Protein AF-G4YIK2-F1 (afdb_monomer)

Foldseek 3Di:
DVVVVVLVVCCVPPVPVSVVVVVVVCVVCCCVPVLVVCVVVVHDPCVPVDDPQPPVRPDPPPPPPDDDD

Solvent-accessible surface area (backbone atoms only — not comparable to full-atom values): 4416 Å² total; per-residue (Å²): 118,66,66,62,54,52,52,52,54,44,45,76,73,42,42,67,60,52,50,50,52,51,52,50,54,48,62,71,45,40,66,77,54,51,48,61,54,35,50,78,71,72,44,92,56,54,93,78,74,46,83,87,67,53,78,91,70,52,73,82,62,67,97,68,63,75,82,84,127

Organism: Phytophthora sojae (strain P6497) (NCBI:txid1094619)

pLDDT: mean 82.07, std 14.49, range [40.84, 97.38]

Sequence (69 aa):
MVLGKFIRHYLDREPMVVVSCAIGAVAVSLPLVVVPIRRSMGLPTDQYDGPIIPDSIKKSRGHLATPEQ

Nearest PDB structures (foldseek):
  8ugr-assembly1_1b  TM=4.554E-01  e=2.056E-01  Sus scrofa
  8ugn-assembly1_5b  TM=4.706E-01  e=2.729E-01  Sus scrofa

Radius of gyration: 21.53 Å; Cα contacts (8 Å, |Δi|>4): 15; chains: 1; bounding box: 49×24×46 Å

Secondary structure (DSSP, 8-state):
-HHHHHHHHHHHH-HHHHHHHHHHHHHHHHHHHHHHHHHHTT---HHHH-----TTTS---GGG-PPP-

Mean predicted aligned error: 11.42 Å

Structure (mmCIF, N/CA/C/O backbone):
data_AF-G4YIK2-F1
#
_entry.id   AF-G4YIK2-F1
#
loop_
_atom_site.group_PDB
_atom_site.id
_atom_site.type_symbol
_atom_site.label_atom_id
_atom_site.label_alt_id
_atom_site.label_comp_id
_atom_site.label_asym_id
_atom_site.label_entity_id
_atom_site.label_seq_id
_atom_site.pdbx_PDB_ins_code
_atom_site.Cartn_x
_atom_site.Cartn_y
_atom_site.Cartn_z
_atom_site.occupancy
_atom_site.B_iso_or_equiv
_atom_site.auth_seq_id
_atom_site.auth_comp_id
_atom_site.auth_asym_id
_atom_site.auth_atom_id
_atom_site.pdbx_PDB_model_num
ATOM 1 N N . MET A 1 1 ? -13.058 -16.289 14.044 1.00 62.47 1 MET A N 1
ATOM 2 C CA . MET A 1 1 ? -13.966 -15.469 14.887 1.00 62.47 1 MET A CA 1
ATOM 3 C C . MET A 1 1 ? -13.250 -14.681 15.996 1.00 62.47 1 MET A C 1
ATOM 5 O O . MET A 1 1 ? -13.754 -13.637 16.384 1.00 62.47 1 MET A O 1
ATOM 9 N N . VAL A 1 2 ? -12.078 -15.123 16.479 1.00 79.25 2 VAL A N 1
ATOM 10 C CA . VAL A 1 2 ? -11.285 -14.409 17.507 1.00 79.25 2 VAL A CA 1
ATOM 11 C C . VAL A 1 2 ? -10.676 -13.103 16.976 1.00 79.25 2 VAL A C 1
ATOM 13 O O . VAL A 1 2 ? -10.817 -12.062 17.607 1.00 79.25 2 VAL A O 1
ATOM 16 N N . LEU A 1 3 ? -10.098 -13.129 15.770 1.00 84.31 3 LEU A N 1
ATOM 17 C CA . LEU A 1 3 ? -9.451 -11.957 15.169 1.00 84.31 3 LEU A CA 1
ATOM 18 C C . LEU A 1 3 ? -10.425 -10.795 14.909 1.00 84.31 3 LEU A C 1
ATOM 20 O O . LEU A 1 3 ? -10.111 -9.652 15.207 1.00 84.31 3 LEU A O 1
ATOM 24 N N . GLY A 1 4 ? -11.635 -11.078 14.420 1.00 84.94 4 GLY A N 1
ATOM 25 C CA . GLY A 1 4 ? -12.645 -10.037 14.190 1.00 84.94 4 GLY A CA 1
ATOM 26 C C . GLY A 1 4 ? -13.104 -9.356 15.483 1.00 84.94 4 GLY A C 1
ATOM 27 O O . GLY A 1 4 ? -13.295 -8.144 15.503 1.00 84.94 4 GLY A O 1
ATOM 28 N N . LYS A 1 5 ? -13.219 -10.114 16.585 1.00 86.62 5 LYS A N 1
ATOM 29 C CA . LYS A 1 5 ? -13.523 -9.552 17.911 1.00 86.62 5 LYS A CA 1
ATOM 30 C C . LYS A 1 5 ? -12.366 -8.699 18.438 1.00 86.62 5 LYS A C 1
ATOM 32 O O . LYS A 1 5 ? -12.619 -7.641 18.998 1.00 86.62 5 LYS A O 1
ATOM 37 N N . PHE A 1 6 ? -11.124 -9.130 18.211 1.00 83.50 6 PHE A N 1
ATOM 38 C CA . PHE A 1 6 ? -9.919 -8.375 18.563 1.00 83.50 6 PHE A CA 1
ATOM 39 C C . PHE A 1 6 ? -9.825 -7.050 17.792 1.00 83.50 6 PHE A C 1
ATOM 41 O O . PHE A 1 6 ? -9.690 -5.996 18.403 1.00 83.50 6 PHE A O 1
ATOM 48 N N . ILE A 1 7 ? -9.983 -7.081 16.466 1.00 86.31 7 ILE A N 1
ATOM 49 C CA . ILE A 1 7 ? -9.934 -5.875 15.626 1.00 86.31 7 ILE A CA 1
ATOM 50 C C . ILE A 1 7 ? -11.049 -4.902 16.016 1.00 86.31 7 ILE A C 1
ATOM 52 O O . ILE A 1 7 ? -10.780 -3.722 16.213 1.00 86.31 7 ILE A O 1
ATOM 56 N N . ARG A 1 8 ? -12.284 -5.391 16.192 1.00 89.81 8 ARG A N 1
ATOM 57 C CA . ARG A 1 8 ? -13.405 -4.549 16.633 1.00 89.81 8 ARG A CA 1
ATOM 58 C C . ARG A 1 8 ? -13.125 -3.889 17.983 1.00 89.81 8 ARG A C 1
ATOM 60 O O . ARG A 1 8 ? -13.336 -2.695 18.128 1.00 89.81 8 ARG A O 1
ATO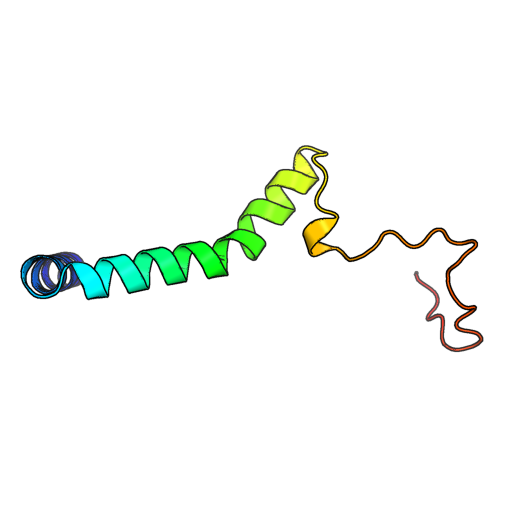M 67 N N . HIS A 1 9 ? -12.594 -4.646 18.940 1.00 90.88 9 HIS A N 1
ATOM 68 C CA . HIS A 1 9 ? -12.261 -4.130 20.264 1.00 90.88 9 HIS A CA 1
ATOM 69 C C . HIS A 1 9 ? -11.258 -2.966 20.225 1.00 90.88 9 HIS A C 1
ATOM 71 O O . HIS A 1 9 ? -11.444 -1.974 20.927 1.00 90.88 9 HIS A O 1
ATOM 77 N N . TYR A 1 10 ? -10.210 -3.074 19.404 1.00 88.50 10 TYR A N 1
ATOM 78 C CA . TYR A 1 10 ? -9.204 -2.016 19.267 1.00 88.50 10 TYR A CA 1
ATOM 79 C C . TYR A 1 10 ? -9.682 -0.842 18.413 1.00 88.50 10 TYR A C 1
ATOM 81 O O . TYR A 1 10 ? -9.337 0.295 18.717 1.00 88.50 10 TYR A O 1
ATOM 89 N N . LEU A 1 11 ? -10.516 -1.087 17.398 1.00 91.44 11 LEU A N 1
ATOM 90 C CA . LEU A 1 11 ? -11.160 -0.015 16.635 1.00 91.44 11 LEU A CA 1
ATOM 91 C C . LEU A 1 11 ? -12.068 0.847 17.517 1.00 91.44 11 LEU A C 1
ATOM 93 O O . LEU A 1 11 ? -12.066 2.064 17.366 1.00 91.44 11 LEU A O 1
ATOM 97 N N . ASP A 1 12 ? -12.801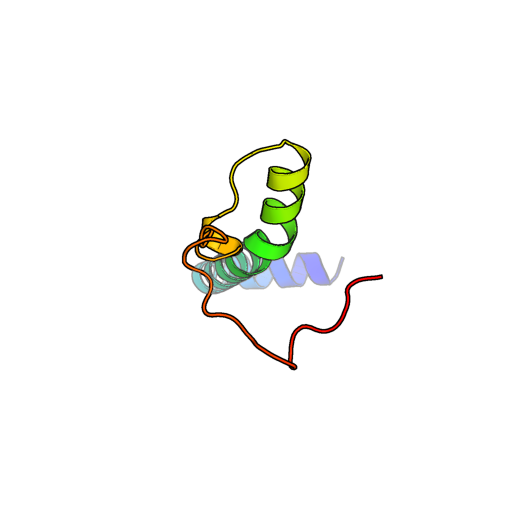 0.236 18.449 1.00 93.44 12 ASP A N 1
ATOM 98 C CA . ASP A 1 12 ? -13.709 0.964 19.341 1.00 93.44 12 ASP A CA 1
ATOM 99 C C . ASP A 1 12 ? -12.954 1.792 20.405 1.00 93.44 12 ASP A C 1
ATOM 101 O O . ASP A 1 12 ? -13.465 2.813 20.863 1.00 93.44 12 ASP A O 1
ATOM 105 N N . ARG A 1 13 ? -11.743 1.377 20.815 1.00 94.38 13 ARG A N 1
ATOM 106 C CA . ARG A 1 13 ? -10.962 2.051 21.875 1.00 94.38 13 ARG A CA 1
ATOM 107 C C . ARG A 1 13 ? -9.906 3.020 21.364 1.00 94.38 13 ARG A C 1
ATOM 109 O O . ARG A 1 13 ? -9.738 4.092 21.936 1.00 94.38 13 ARG A O 1
ATOM 116 N N . GLU A 1 14 ? -9.186 2.642 20.316 1.00 94.75 14 GLU A N 1
ATOM 117 C CA . GLU A 1 14 ? -8.051 3.395 19.778 1.00 94.75 14 GLU A CA 1
ATOM 118 C C . GLU A 1 14 ? -8.142 3.485 18.243 1.00 94.75 14 GLU A C 1
ATOM 120 O O . GLU A 1 14 ? -7.237 3.044 17.525 1.00 94.75 14 GLU A O 1
ATOM 125 N N . PRO A 1 15 ? -9.229 4.074 17.702 1.00 91.19 15 PRO A N 1
ATOM 126 C CA . PRO A 1 15 ? -9.500 4.069 16.264 1.00 91.19 15 PRO A CA 1
ATOM 127 C C . PRO A 1 15 ? -8.361 4.698 15.461 1.00 91.19 15 PRO A C 1
ATOM 129 O O . PRO A 1 15 ? -7.972 4.181 14.416 1.00 91.19 15 PRO A O 1
ATOM 132 N N . MET A 1 16 ? -7.778 5.785 15.974 1.00 95.31 16 MET A N 1
ATOM 133 C CA . MET A 1 16 ? -6.696 6.491 15.291 1.00 95.31 16 MET A CA 1
ATOM 134 C C . MET A 1 16 ? -5.431 5.647 15.160 1.00 95.31 16 MET A C 1
ATOM 136 O O . MET A 1 16 ? -4.775 5.712 14.122 1.00 95.31 16 MET A O 1
ATOM 140 N N . VAL A 1 17 ? -5.098 4.833 16.166 1.00 93.25 17 VAL A N 1
ATOM 141 C CA . VAL A 1 17 ? -3.917 3.957 16.123 1.00 93.25 17 VAL A CA 1
ATOM 142 C C . VAL A 1 17 ? -4.123 2.875 15.070 1.00 93.25 17 VAL A C 1
ATOM 144 O O . VAL A 1 17 ? -3.288 2.711 14.181 1.00 93.25 17 VAL A O 1
ATOM 147 N N . VAL A 1 18 ? -5.273 2.195 15.108 1.00 93.19 18 VAL A N 1
ATOM 148 C CA . VAL A 1 18 ? -5.589 1.117 14.161 1.00 93.19 18 VAL A CA 1
ATOM 149 C C . VAL A 1 18 ? -5.609 1.628 12.722 1.00 93.19 18 VAL A C 1
ATOM 151 O O . VAL A 1 18 ? -4.997 1.017 11.845 1.00 93.19 18 VAL A O 1
ATOM 154 N N . VAL A 1 19 ? -6.262 2.766 12.474 1.00 94.62 19 VAL A N 1
ATOM 155 C CA . VAL A 1 19 ? -6.322 3.372 11.137 1.00 94.62 19 VAL A CA 1
ATOM 156 C C . VAL A 1 19 ? -4.937 3.825 10.676 1.00 94.62 19 VAL A C 1
ATOM 158 O O . VAL A 1 19 ? -4.577 3.570 9.530 1.00 94.62 19 VAL A O 1
ATOM 161 N N . SER A 1 20 ? -4.123 4.420 11.552 1.00 95.75 20 SER A N 1
ATOM 162 C CA . SER A 1 20 ? -2.756 4.836 11.198 1.00 95.75 20 SER A CA 1
ATOM 163 C C . SER A 1 20 ? -1.879 3.642 10.819 1.00 95.75 20 SER A C 1
ATOM 165 O O . SER A 1 20 ? -1.192 3.682 9.798 1.00 95.75 20 SER A O 1
ATOM 167 N N . CYS A 1 21 ? -1.945 2.549 11.587 1.00 94.81 21 CYS A N 1
ATOM 168 C CA . CYS A 1 21 ? -1.241 1.310 11.260 1.00 94.81 21 CYS A CA 1
ATOM 169 C C . CYS A 1 21 ? -1.740 0.701 9.945 1.00 94.81 21 CYS A C 1
ATOM 171 O O . CYS A 1 21 ? -0.926 0.251 9.140 1.00 94.81 21 CYS A O 1
ATOM 173 N N . ALA A 1 22 ? -3.052 0.713 9.698 1.00 94.38 22 ALA A N 1
ATOM 174 C CA . ALA A 1 22 ? -3.627 0.211 8.455 1.00 94.38 22 ALA A CA 1
ATOM 175 C C . ALA A 1 22 ? -3.170 1.036 7.242 1.00 94.38 22 ALA A C 1
ATOM 177 O O . ALA A 1 22 ? -2.710 0.463 6.256 1.00 94.38 22 ALA A O 1
ATOM 178 N N . ILE A 1 23 ? -3.224 2.370 7.326 1.00 97.12 23 ILE A N 1
ATOM 179 C CA . ILE A 1 23 ? -2.740 3.271 6.270 1.00 97.12 23 ILE A CA 1
ATOM 180 C C . ILE A 1 23 ? -1.246 3.050 6.030 1.00 97.12 23 ILE A C 1
ATOM 182 O O . ILE A 1 23 ? -0.833 2.916 4.880 1.00 97.12 23 ILE A O 1
ATOM 186 N N . GLY A 1 24 ? -0.445 2.959 7.095 1.00 97.38 24 GLY A N 1
ATOM 187 C CA . GLY A 1 24 ? 0.985 2.677 6.993 1.00 97.38 24 GLY A CA 1
ATOM 188 C C . GLY A 1 24 ? 1.261 1.350 6.288 1.00 97.38 24 GLY A C 1
ATOM 189 O O . GLY A 1 24 ? 2.040 1.316 5.339 1.00 97.38 24 GLY A O 1
ATOM 190 N N . ALA A 1 25 ? 0.572 0.277 6.688 1.00 96.56 25 ALA A N 1
ATOM 191 C CA . 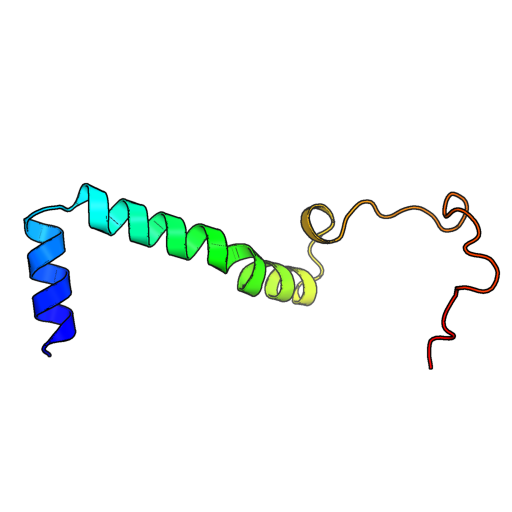ALA A 1 25 ? 0.704 -1.047 6.081 1.00 96.56 25 ALA A CA 1
ATOM 192 C C . ALA A 1 25 ? 0.307 -1.057 4.593 1.00 96.56 25 ALA A C 1
ATOM 194 O O . ALA A 1 25 ? 0.988 -1.672 3.768 1.00 96.56 25 ALA A O 1
ATOM 195 N N . VAL A 1 26 ? -0.761 -0.344 4.224 1.00 96.88 26 VAL A N 1
ATOM 196 C CA . VAL A 1 26 ? -1.150 -0.169 2.818 1.00 96.88 26 VAL A CA 1
ATOM 197 C C . VAL A 1 26 ? -0.070 0.609 2.068 1.00 96.88 26 VAL A C 1
ATOM 199 O O . VAL A 1 26 ? 0.422 0.137 1.049 1.00 96.88 26 VAL A O 1
ATOM 202 N N . ALA A 1 27 ? 0.371 1.754 2.588 1.00 95.69 27 ALA A N 1
ATOM 203 C CA . ALA A 1 27 ? 1.354 2.605 1.924 1.00 95.69 27 ALA A CA 1
ATOM 204 C C . ALA A 1 27 ? 2.672 1.874 1.620 1.00 95.69 27 ALA A C 1
ATOM 206 O O . ALA A 1 27 ? 3.184 1.983 0.507 1.00 95.69 27 ALA A O 1
ATOM 207 N N . VAL A 1 28 ? 3.194 1.089 2.568 1.00 95.81 28 VAL A N 1
ATOM 208 C CA . VAL A 1 28 ? 4.446 0.335 2.364 1.00 95.81 28 VAL A CA 1
ATOM 209 C C . VAL A 1 28 ? 4.281 -0.867 1.432 1.00 95.81 28 VAL A C 1
ATOM 211 O O . VAL A 1 28 ? 5.247 -1.276 0.795 1.00 95.81 28 VAL A O 1
ATOM 214 N N . SER A 1 29 ? 3.073 -1.429 1.322 1.00 96.31 29 SER A N 1
ATOM 215 C CA . SER A 1 29 ? 2.798 -2.562 0.427 1.00 96.31 29 SER A CA 1
ATOM 216 C C . SER A 1 29 ? 2.442 -2.135 -1.000 1.00 96.31 29 SER A C 1
ATOM 218 O O . SER A 1 29 ? 2.629 -2.923 -1.929 1.00 96.31 29 SER A O 1
ATOM 220 N N . LEU A 1 30 ? 1.999 -0.889 -1.210 1.00 94.69 30 LEU A N 1
ATOM 221 C CA . LEU A 1 30 ? 1.634 -0.371 -2.532 1.00 94.69 30 LEU A CA 1
ATOM 222 C C . LEU A 1 30 ? 2.743 -0.551 -3.586 1.00 94.69 30 LEU A C 1
ATOM 224 O O . LEU A 1 30 ? 2.419 -1.074 -4.651 1.00 94.69 30 LEU A O 1
ATOM 228 N N . PRO A 1 31 ? 4.029 -0.209 -3.355 1.00 91.69 31 PRO A N 1
ATOM 229 C CA . PRO A 1 31 ? 5.066 -0.393 -4.372 1.00 91.69 31 PRO A CA 1
ATOM 230 C C . PRO A 1 31 ? 5.252 -1.852 -4.803 1.00 91.69 31 PRO A C 1
ATOM 232 O O . PRO A 1 31 ? 5.554 -2.110 -5.963 1.00 91.69 31 PRO A O 1
ATOM 235 N N . LEU A 1 32 ? 5.022 -2.812 -3.901 1.00 92.88 32 LEU A N 1
ATOM 236 C CA . LEU A 1 32 ? 5.185 -4.239 -4.191 1.00 92.88 32 LEU A CA 1
ATOM 237 C C . LEU A 1 32 ? 4.078 -4.787 -5.100 1.00 92.88 32 LEU A C 1
ATOM 239 O O . LEU A 1 32 ? 4.316 -5.733 -5.844 1.00 92.88 32 LEU A O 1
ATOM 243 N N . VAL A 1 33 ? 2.877 -4.204 -5.047 1.00 94.88 33 VAL A N 1
ATOM 244 C CA . VAL A 1 33 ? 1.700 -4.705 -5.778 1.00 94.88 33 VAL 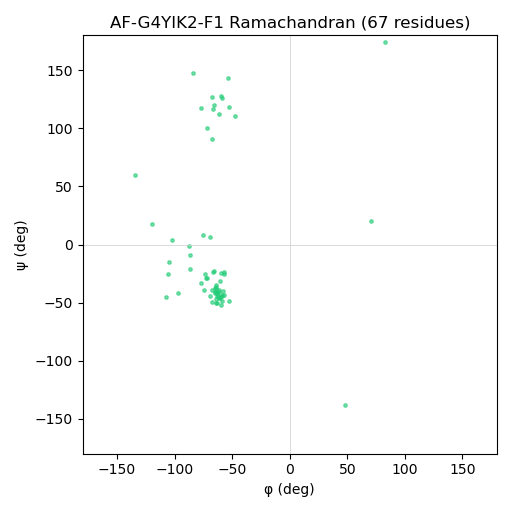A CA 1
ATOM 245 C C . VAL A 1 33 ? 1.343 -3.809 -6.962 1.00 94.88 33 VAL A C 1
ATOM 247 O O . VAL A 1 33 ? 1.101 -4.290 -8.066 1.00 94.88 33 VAL A O 1
ATOM 250 N N . VAL A 1 34 ? 1.329 -2.492 -6.769 1.00 93.31 34 VAL A N 1
ATOM 251 C CA . VAL A 1 34 ? 0.866 -1.535 -7.782 1.00 93.31 34 VAL A CA 1
ATOM 252 C C . VAL A 1 34 ? 1.878 -1.366 -8.906 1.00 93.31 34 VAL A C 1
ATOM 254 O O . VAL A 1 34 ? 1.477 -1.281 -10.062 1.00 93.31 34 VAL A O 1
ATOM 257 N N . VAL A 1 35 ? 3.178 -1.344 -8.612 1.00 92.88 35 VAL A N 1
ATOM 258 C CA . VAL A 1 35 ? 4.213 -1.197 -9.646 1.00 92.88 35 VAL A CA 1
ATOM 259 C C . VAL A 1 35 ? 4.162 -2.327 -10.683 1.00 92.88 35 VAL A C 1
ATOM 261 O O . VAL A 1 35 ? 4.055 -2.003 -11.868 1.00 92.88 35 VAL A O 1
ATOM 264 N N . PRO A 1 36 ? 4.166 -3.627 -10.317 1.00 92.12 36 PRO A N 1
ATOM 265 C CA . PRO A 1 36 ? 4.090 -4.692 -11.317 1.00 92.12 36 PRO A 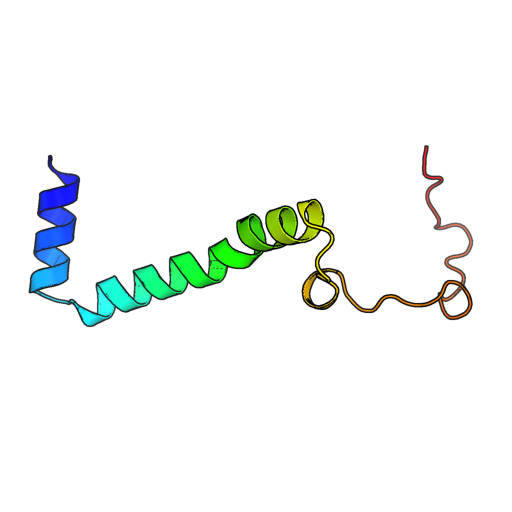CA 1
ATOM 266 C C . PRO A 1 36 ? 2.770 -4.685 -12.102 1.00 92.12 36 PRO A C 1
ATOM 268 O O . PRO A 1 36 ? 2.793 -4.932 -13.305 1.00 92.12 36 PRO A O 1
ATOM 271 N N . ILE A 1 37 ? 1.641 -4.330 -11.472 1.00 95.19 37 ILE A N 1
ATOM 272 C CA . ILE A 1 37 ? 0.355 -4.161 -12.176 1.00 95.19 37 ILE A CA 1
ATOM 273 C C . ILE A 1 37 ? 0.439 -3.017 -13.194 1.00 95.19 37 ILE A C 1
ATOM 275 O O . ILE A 1 37 ? 0.009 -3.154 -14.334 1.00 95.19 37 ILE A O 1
ATOM 279 N N . ARG A 1 38 ? 1.025 -1.877 -12.819 1.00 93.81 38 ARG A N 1
ATOM 280 C CA . ARG A 1 38 ? 1.186 -0.742 -13.738 1.00 93.81 38 ARG A CA 1
ATOM 281 C C . ARG A 1 38 ? 2.097 -1.096 -14.913 1.00 93.81 38 ARG A C 1
ATOM 283 O O . ARG A 1 38 ? 1.782 -0.724 -16.040 1.00 93.81 38 ARG A O 1
ATOM 290 N N . ARG A 1 39 ? 3.162 -1.870 -14.677 1.00 89.56 39 ARG A N 1
ATOM 291 C CA . ARG A 1 39 ? 4.045 -2.369 -15.743 1.00 89.56 39 ARG A CA 1
ATOM 292 C C . ARG A 1 39 ? 3.337 -3.321 -16.697 1.00 89.56 39 ARG A C 1
ATOM 294 O O . ARG A 1 39 ? 3.518 -3.186 -17.902 1.00 89.56 39 ARG A O 1
ATOM 301 N N . SER A 1 40 ? 2.508 -4.240 -16.197 1.00 92.38 40 SER A N 1
ATOM 302 C CA . SER A 1 40 ? 1.761 -5.158 -17.071 1.00 92.38 40 SER A CA 1
ATOM 303 C C . SER A 1 40 ? 0.734 -4.436 -17.951 1.00 92.38 40 SER A C 1
ATOM 305 O O . SER A 1 40 ? 0.392 -4.930 -19.021 1.00 92.38 40 SER A O 1
ATOM 307 N N . MET A 1 41 ? 0.296 -3.242 -17.542 1.00 94.31 41 MET A N 1
ATOM 308 C CA . MET A 1 41 ? -0.560 -2.347 -18.329 1.00 94.31 41 MET A CA 1
ATOM 309 C C . MET A 1 41 ? 0.216 -1.397 -19.260 1.00 94.31 41 MET A C 1
ATOM 311 O O . MET A 1 41 ? -0.405 -0.589 -19.948 1.00 94.31 41 MET A O 1
ATOM 315 N N . GLY A 1 42 ? 1.553 -1.438 -19.264 1.00 8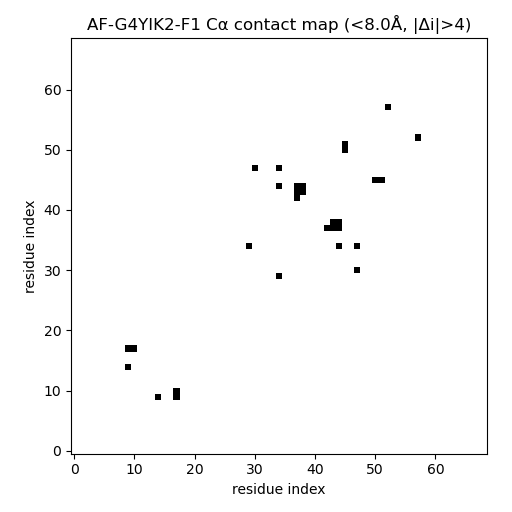9.12 42 GLY A N 1
ATOM 316 C CA . GLY A 1 42 ? 2.389 -0.515 -20.041 1.00 89.12 42 GLY A CA 1
ATOM 317 C C . GLY A 1 42 ? 2.399 0.928 -19.518 1.00 89.12 42 GLY A C 1
ATOM 318 O O . GLY A 1 42 ? 2.716 1.848 -20.268 1.00 89.12 42 GLY A O 1
ATOM 319 N N . LEU A 1 43 ? 2.035 1.155 -18.250 1.00 88.00 43 LEU A N 1
ATOM 320 C CA . LEU A 1 43 ? 2.052 2.482 -17.629 1.00 88.00 43 LEU A CA 1
ATOM 321 C C . LEU A 1 43 ? 3.456 2.827 -17.097 1.00 88.00 43 LEU A C 1
ATOM 323 O O . LEU A 1 43 ? 4.152 1.941 -16.600 1.00 88.00 43 LEU A O 1
ATOM 327 N N . PRO A 1 44 ? 3.860 4.111 -17.111 1.00 84.25 44 PRO A N 1
ATOM 328 C CA . PRO A 1 44 ? 5.206 4.523 -16.705 1.00 84.25 44 PRO A CA 1
ATOM 329 C C . PRO A 1 44 ? 5.449 4.321 -15.201 1.00 84.25 44 PRO A C 1
ATOM 331 O O . PRO A 1 44 ? 4.687 4.827 -14.369 1.00 84.25 44 PRO A O 1
ATOM 334 N N . THR A 1 45 ? 6.528 3.623 -14.832 1.00 87.00 45 THR A N 1
ATOM 335 C CA . THR A 1 45 ? 6.921 3.354 -13.431 1.00 87.00 45 THR A CA 1
ATOM 336 C C . THR A 1 45 ? 8.295 3.906 -13.051 1.00 87.00 45 THR A C 1
ATOM 338 O O . THR A 1 45 ? 8.825 3.544 -12.006 1.00 87.00 45 THR A O 1
ATOM 341 N N . ASP A 1 46 ? 8.827 4.844 -13.833 1.00 80.62 46 ASP A N 1
ATOM 342 C CA . ASP A 1 46 ? 10.201 5.369 -13.726 1.00 80.62 46 ASP A CA 1
ATOM 343 C C . ASP A 1 46 ? 10.542 5.965 -12.346 1.00 80.62 46 ASP A C 1
ATOM 345 O O . ASP A 1 46 ? 11.691 5.970 -11.916 1.00 80.62 46 ASP A O 1
ATOM 349 N N . GLN A 1 47 ? 9.524 6.401 -11.595 1.00 79.38 47 GLN A N 1
ATOM 350 C CA . GLN A 1 47 ? 9.647 6.856 -10.204 1.00 79.38 47 GLN A CA 1
ATOM 351 C C . GLN A 1 47 ? 10.191 5.775 -9.252 1.00 79.38 47 GLN A C 1
ATOM 353 O O . GLN A 1 47 ? 10.740 6.107 -8.2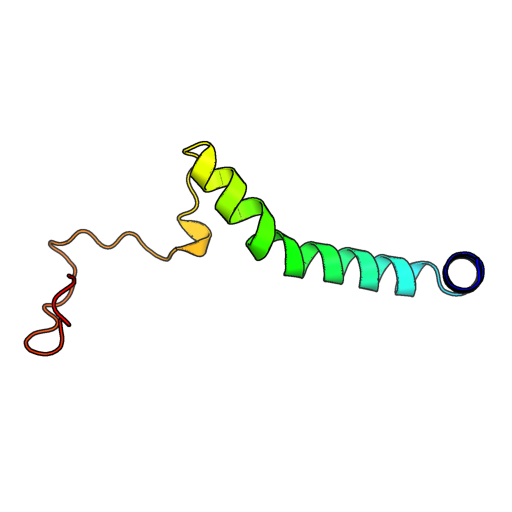04 1.00 79.38 47 GLN A O 1
ATOM 358 N N . TYR A 1 48 ? 10.021 4.499 -9.604 1.00 81.25 48 TYR A N 1
ATOM 359 C CA . TYR A 1 48 ? 10.456 3.340 -8.821 1.00 81.25 48 TYR A CA 1
ATOM 360 C C . TYR A 1 48 ? 11.688 2.652 -9.420 1.00 81.25 48 TYR A C 1
ATOM 362 O O . TYR A 1 48 ? 12.437 2.014 -8.688 1.00 81.25 48 TYR A O 1
ATOM 370 N N . ASP A 1 49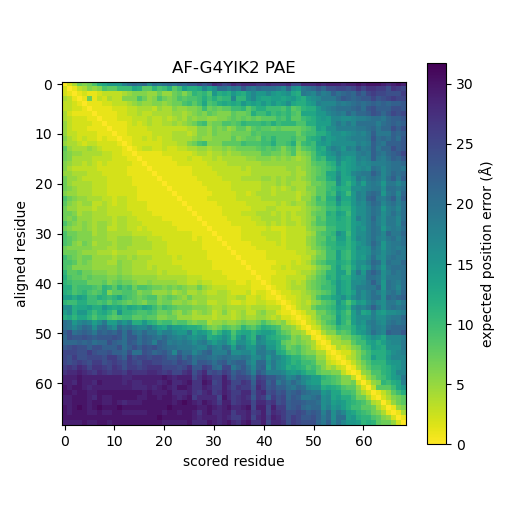 ? 11.901 2.784 -10.732 1.00 75.25 49 ASP A N 1
ATOM 371 C CA . ASP A 1 49 ? 12.993 2.138 -11.478 1.00 75.25 49 ASP A CA 1
ATOM 372 C C . ASP A 1 49 ? 14.299 2.950 -11.481 1.00 75.25 49 ASP A C 1
ATOM 374 O O . ASP A 1 49 ? 15.357 2.452 -11.868 1.00 75.25 49 ASP A O 1
ATOM 378 N N . GLY A 1 50 ? 14.242 4.190 -10.990 1.00 72.75 50 GLY A N 1
ATOM 379 C CA . GLY A 1 50 ? 15.353 5.129 -11.050 1.00 72.75 50 GLY A CA 1
ATOM 380 C C . GLY A 1 50 ? 15.427 5.836 -12.408 1.00 72.75 50 GLY A C 1
ATOM 381 O O . GLY A 1 50 ? 14.651 5.548 -13.319 1.00 72.75 50 GLY A O 1
ATOM 382 N N . PRO A 1 51 ? 16.333 6.817 -12.560 1.00 68.19 51 PRO A N 1
ATOM 383 C CA . PRO A 1 51 ? 16.455 7.556 -13.809 1.00 68.19 51 PRO A CA 1
ATOM 384 C C . PRO A 1 51 ? 16.789 6.604 -14.965 1.00 68.19 51 PRO A C 1
ATOM 386 O O . PRO A 1 51 ? 17.774 5.866 -14.904 1.00 68.19 51 PRO A O 1
ATOM 389 N N . ILE A 1 52 ? 16.003 6.663 -16.045 1.00 65.88 52 ILE A N 1
ATOM 390 C CA . ILE A 1 52 ? 16.362 6.052 -17.328 1.00 65.88 52 ILE A CA 1
ATOM 391 C C . ILE A 1 52 ? 17.561 6.839 -17.862 1.00 65.88 52 ILE A C 1
ATOM 393 O O . ILE A 1 52 ? 17.409 7.876 -18.504 1.00 65.88 52 ILE A O 1
ATOM 397 N N . ILE A 1 53 ? 18.771 6.393 -17.530 1.00 65.94 53 ILE A N 1
ATOM 398 C CA . ILE A 1 53 ? 20.004 6.995 -18.041 1.00 65.94 53 ILE A CA 1
ATOM 399 C C . ILE A 1 53 ? 20.177 6.488 -19.479 1.00 65.94 53 ILE A C 1
ATOM 401 O O . ILE A 1 53 ? 20.327 5.274 -19.653 1.00 65.94 53 ILE A O 1
ATOM 405 N N . PRO A 1 54 ? 20.170 7.366 -20.503 1.00 68.00 54 PRO A N 1
ATOM 406 C CA . PRO A 1 54 ? 20.466 6.971 -21.876 1.00 68.00 54 PRO A CA 1
ATOM 407 C C . PRO A 1 54 ? 21.814 6.253 -21.934 1.00 68.00 54 PRO A C 1
ATOM 409 O O . PRO A 1 54 ? 22.751 6.653 -21.238 1.00 68.00 54 PRO A O 1
ATOM 412 N N . ASP A 1 55 ? 21.947 5.229 -22.776 1.00 70.06 55 ASP A N 1
ATOM 413 C CA . ASP A 1 55 ? 23.193 4.451 -22.867 1.00 70.06 55 ASP A CA 1
ATOM 414 C C . ASP A 1 55 ? 24.414 5.323 -23.208 1.00 70.06 55 ASP A C 1
ATOM 416 O O . ASP A 1 55 ? 25.525 5.017 -22.786 1.00 70.06 55 ASP A O 1
ATOM 420 N N . SER A 1 56 ? 24.205 6.469 -23.864 1.00 68.75 56 SER A N 1
ATOM 421 C CA . SER A 1 56 ? 25.242 7.472 -24.137 1.00 68.75 56 SER A CA 1
ATOM 422 C C . SER A 1 56 ? 25.799 8.176 -22.891 1.00 68.75 56 SER A C 1
ATOM 424 O O . SER A 1 56 ? 26.912 8.694 -22.935 1.00 68.75 56 SER A O 1
ATOM 426 N N . ILE A 1 57 ? 25.044 8.212 -21.788 1.00 66.44 57 ILE A N 1
ATOM 427 C CA . ILE A 1 57 ? 25.407 8.877 -20.524 1.00 66.44 57 ILE A CA 1
ATOM 428 C C . ILE A 1 57 ? 25.824 7.847 -19.459 1.00 66.44 57 ILE A C 1
ATOM 430 O O . ILE A 1 57 ? 26.459 8.200 -18.460 1.00 66.44 57 ILE A O 1
ATOM 434 N N . LYS A 1 58 ? 25.520 6.554 -19.656 1.00 64.62 58 LYS A N 1
ATOM 435 C CA . LYS A 1 58 ? 25.970 5.490 -18.751 1.00 64.62 58 LYS A CA 1
ATOM 436 C C . LYS A 1 58 ? 27.501 5.453 -18.736 1.00 64.62 58 LYS A C 1
ATOM 438 O O . LYS A 1 58 ? 28.147 5.097 -19.717 1.00 64.62 58 LYS A O 1
ATOM 443 N N . LYS A 1 59 ? 28.099 5.815 -17.594 1.00 61.50 59 LYS A N 1
ATOM 444 C CA . LYS A 1 59 ? 29.547 5.713 -17.362 1.00 61.50 59 LYS A CA 1
ATOM 445 C C . LYS A 1 59 ? 29.979 4.279 -17.676 1.00 61.50 59 LYS A C 1
ATOM 447 O O . LYS A 1 59 ? 29.485 3.357 -17.029 1.00 61.50 59 LYS A O 1
ATOM 452 N N . SER A 1 60 ? 30.864 4.102 -18.663 1.00 61.00 60 SER A N 1
ATOM 453 C CA . SER A 1 60 ? 31.400 2.792 -19.051 1.00 61.00 60 SER A CA 1
ATOM 454 C C . SER A 1 60 ? 31.838 2.036 -17.797 1.00 61.00 60 SER A C 1
ATOM 456 O O . SER A 1 60 ? 32.780 2.441 -17.115 1.00 61.00 60 SER A O 1
ATOM 458 N N . ARG A 1 61 ? 31.114 0.966 -17.446 1.00 59.38 61 ARG A N 1
ATOM 459 C CA . ARG A 1 61 ? 31.424 0.135 -16.273 1.00 59.38 61 ARG A CA 1
ATOM 460 C C . ARG A 1 61 ? 32.627 -0.788 -16.504 1.00 59.38 61 ARG A C 1
ATOM 462 O O . ARG A 1 61 ? 32.931 -1.600 -15.635 1.00 59.38 61 ARG A O 1
ATOM 469 N N . GLY A 1 62 ? 33.342 -0.637 -17.624 1.00 65.06 62 GLY A N 1
ATOM 470 C CA . GLY A 1 62 ? 34.534 -1.421 -17.942 1.00 65.06 62 GLY A CA 1
ATOM 471 C C . GLY A 1 62 ? 34.308 -2.923 -17.737 1.00 65.06 62 GLY A C 1
ATOM 472 O O . GLY A 1 62 ? 33.243 -3.450 -18.045 1.00 65.06 62 GLY A O 1
ATOM 473 N N . HIS A 1 63 ? 35.296 -3.603 -17.158 1.00 52.56 63 HIS A N 1
ATOM 474 C CA . HIS A 1 63 ? 35.324 -5.057 -16.939 1.00 52.56 63 HIS A CA 1
ATOM 475 C C . HIS A 1 63 ? 34.322 -5.597 -15.892 1.00 52.56 63 HIS A C 1
ATOM 477 O O . HIS A 1 63 ? 34.381 -6.775 -15.557 1.00 52.56 63 HIS A O 1
ATOM 483 N N . LEU A 1 64 ? 33.426 -4.760 -15.352 1.00 59.00 64 LEU A N 1
ATOM 484 C CA . LEU A 1 64 ? 32.422 -5.140 -14.344 1.00 59.00 64 LEU A CA 1
ATOM 485 C C . LEU A 1 64 ? 31.012 -5.325 -14.925 1.00 59.00 64 LEU A C 1
ATOM 487 O O . LEU A 1 64 ? 30.067 -5.549 -14.170 1.00 59.00 64 LEU A O 1
ATOM 491 N N . ALA A 1 65 ? 30.843 -5.218 -16.245 1.00 60.09 65 ALA A N 1
ATOM 492 C CA . ALA A 1 65 ? 29.609 -5.643 -16.892 1.00 60.09 65 ALA A CA 1
ATOM 493 C C . ALA A 1 65 ? 29.564 -7.177 -16.884 1.00 60.09 65 ALA A C 1
ATOM 495 O O . ALA A 1 65 ? 30.239 -7.833 -17.676 1.00 60.09 65 ALA A O 1
ATOM 496 N N . THR A 1 66 ? 28.817 -7.756 -15.945 1.00 61.69 66 THR A N 1
ATOM 497 C CA . THR A 1 66 ? 28.481 -9.180 -15.987 1.00 61.69 66 THR A CA 1
ATOM 498 C C . THR A 1 66 ? 27.734 -9.437 -17.300 1.00 61.69 66 THR A C 1
ATOM 500 O O . THR A 1 66 ? 26.781 -8.707 -17.576 1.00 61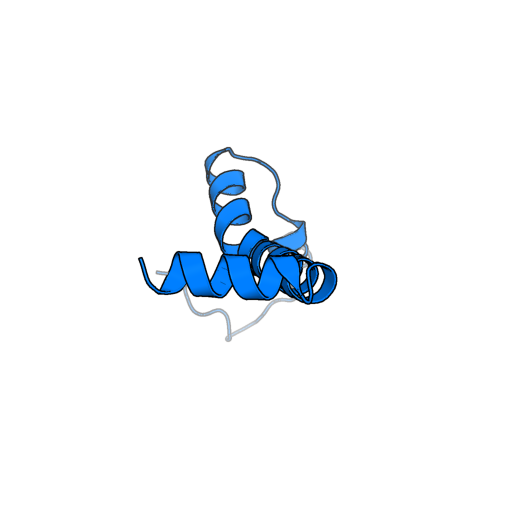.69 66 THR A O 1
ATOM 503 N N . PRO A 1 67 ? 28.167 -10.393 -18.140 1.00 52.88 67 PRO A N 1
ATOM 504 C CA . PRO A 1 67 ? 27.466 -10.681 -19.380 1.00 52.88 67 PRO A CA 1
ATOM 505 C C . PRO A 1 67 ? 26.095 -11.258 -19.024 1.00 52.88 67 PRO A C 1
ATOM 507 O O . PRO A 1 67 ? 26.013 -12.299 -18.372 1.00 52.88 67 PRO A O 1
ATOM 510 N N . GLU A 1 68 ? 25.034 -10.547 -19.400 1.00 56.97 68 GLU A N 1
ATOM 511 C CA . GLU A 1 68 ? 23.673 -11.072 -19.341 1.00 56.97 68 GLU A CA 1
ATOM 512 C C . GLU A 1 68 ? 23.571 -12.222 -20.355 1.00 56.97 68 GLU A C 1
ATOM 514 O O . GLU A 1 68 ? 23.882 -12.043 -21.536 1.00 56.97 68 GLU A O 1
ATOM 519 N N . GLN A 1 69 ? 23.240 -13.417 -19.856 1.00 40.84 69 GLN A N 1
ATOM 520 C CA . GLN A 1 69 ? 22.828 -14.573 -20.658 1.00 40.84 69 GLN A CA 1
ATOM 521 C C . GLN A 1 69 ? 21.360 -14.444 -21.049 1.00 40.84 69 GLN A C 1
ATOM 523 O O . GLN A 1 69 ? 20.575 -13.977 -20.191 1.00 40.84 69 GLN A O 1
#